Protein AF-A0A3D1PDV3-F1 (afdb_monomer_lite)

Secondary structure (DSSP, 8-state):
------HHHHHHHHHHHHHHTT--HHHHHHHHT-SSTHHHHHHHTT-GGGGTT----------

Structure (mmCIF, N/CA/C/O backbone):
data_AF-A0A3D1PDV3-F1
#
_entry.id   AF-A0A3D1PDV3-F1
#
loop_
_atom_site.group_PDB
_atom_site.id
_atom_site.type_symbol
_atom_site.label_atom_id
_atom_site.label_alt_id
_atom_site.label_comp_id
_atom_site.label_asym_id
_atom_site.label_entity_id
_atom_site.label_seq_id
_atom_site.pdbx_PDB_ins_code
_atom_site.Cartn_x
_atom_site.Cartn_y
_atom_site.Cartn_z
_atom_site.occupancy
_atom_site.B_iso_or_equiv
_atom_site.auth_seq_id
_atom_site.auth_comp_id
_atom_site.auth_asym_id
_atom_site.auth_atom_id
_atom_site.pdbx_PDB_model_num
ATOM 1 N N . MET A 1 1 ? -4.911 2.149 -29.653 1.00 63.66 1 MET A N 1
ATOM 2 C CA . MET A 1 1 ? -3.851 2.463 -28.668 1.00 63.66 1 MET A CA 1
ATOM 3 C C . MET A 1 1 ? -3.382 1.141 -28.071 1.00 63.66 1 MET A C 1
ATOM 5 O O . MET A 1 1 ? -4.211 0.435 -27.517 1.00 63.66 1 MET A O 1
ATOM 9 N N . GLN A 1 2 ? -2.127 0.737 -28.280 1.00 79.81 2 GLN A N 1
ATOM 10 C CA . GLN A 1 2 ? -1.591 -0.511 -27.714 1.00 79.81 2 GLN A CA 1
ATOM 11 C C . GLN A 1 2 ? -0.986 -0.228 -26.336 1.00 79.81 2 GLN A C 1
ATOM 13 O O . GLN A 1 2 ? -0.084 0.601 -26.221 1.00 79.81 2 GLN A O 1
ATOM 18 N N . ILE A 1 3 ? -1.487 -0.900 -25.300 1.00 81.94 3 ILE A N 1
ATOM 19 C CA . ILE A 1 3 ? -0.921 -0.823 -23.951 1.00 81.94 3 ILE A CA 1
ATOM 20 C C . ILE A 1 3 ? 0.222 -1.835 -23.872 1.00 81.94 3 ILE A C 1
ATOM 22 O O . ILE A 1 3 ? 0.009 -3.032 -24.053 1.00 81.94 3 ILE A O 1
ATOM 26 N N . LYS A 1 4 ? 1.440 -1.360 -23.600 1.00 87.25 4 LYS A N 1
ATO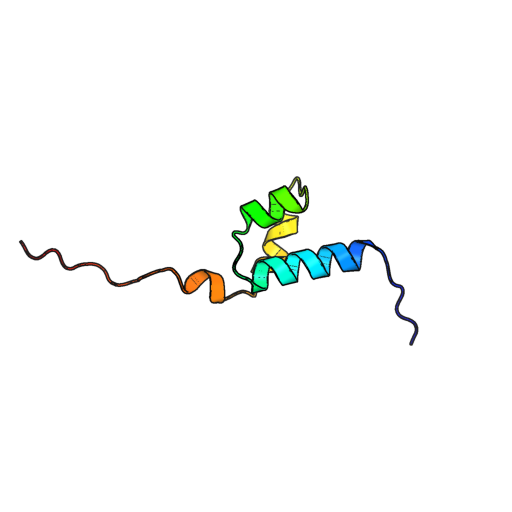M 27 C CA . LYS A 1 4 ? 2.584 -2.236 -23.328 1.00 87.25 4 LYS A CA 1
ATOM 28 C C . LYS A 1 4 ? 2.432 -2.806 -21.923 1.00 87.25 4 LYS A C 1
ATOM 30 O O . LYS A 1 4 ? 2.630 -2.101 -20.937 1.00 87.25 4 LYS A O 1
ATOM 35 N N . VAL A 1 5 ? 2.031 -4.070 -21.846 1.00 88.25 5 VAL A N 1
ATOM 36 C CA . VAL A 1 5 ? 1.866 -4.777 -20.577 1.00 88.25 5 VAL A CA 1
ATOM 37 C C . VAL A 1 5 ? 3.217 -5.316 -20.126 1.00 88.25 5 VAL A C 1
ATOM 39 O O . VAL A 1 5 ? 3.906 -6.008 -20.873 1.00 88.25 5 VAL A O 1
ATOM 42 N N . HIS A 1 6 ? 3.578 -5.019 -18.881 1.00 90.12 6 HIS A N 1
ATOM 43 C CA . HIS A 1 6 ? 4.761 -5.570 -18.227 1.00 90.12 6 HIS A CA 1
ATOM 44 C C . HIS A 1 6 ? 4.338 -6.377 -16.993 1.00 90.12 6 HIS A C 1
ATOM 46 O O . HIS A 1 6 ? 3.433 -5.936 -16.283 1.00 90.12 6 HIS A O 1
ATOM 52 N N . PRO A 1 7 ? 5.005 -7.502 -16.663 1.00 90.50 7 PRO A N 1
ATOM 53 C CA . PRO A 1 7 ? 4.684 -8.302 -15.473 1.00 90.50 7 PRO A CA 1
ATOM 54 C C . PRO A 1 7 ? 4.647 -7.492 -14.166 1.00 90.50 7 PRO A C 1
ATOM 56 O O . PRO A 1 7 ? 3.891 -7.807 -13.250 1.00 90.50 7 PRO A O 1
ATOM 59 N N . HIS A 1 8 ? 5.408 -6.396 -14.094 1.00 91.81 8 HIS A N 1
ATOM 60 C CA . HIS A 1 8 ? 5.410 -5.483 -12.951 1.00 91.81 8 HIS A CA 1
ATOM 61 C C . HIS A 1 8 ? 4.046 -4.811 -12.694 1.00 91.81 8 HIS A C 1
ATOM 63 O O . HIS A 1 8 ? 3.723 -4.491 -11.553 1.00 91.81 8 HIS A O 1
ATOM 69 N N . MET A 1 9 ? 3.201 -4.665 -13.720 1.00 92.69 9 MET A N 1
ATOM 70 C CA . MET A 1 9 ? 1.844 -4.131 -13.562 1.00 92.69 9 MET A CA 1
ATOM 71 C C . MET A 1 9 ? 0.973 -5.040 -12.693 1.00 92.69 9 MET A C 1
ATOM 73 O O . MET A 1 9 ? 0.232 -4.540 -11.854 1.00 92.69 9 MET A O 1
ATOM 77 N N . LEU A 1 10 ? 1.112 -6.366 -12.822 1.00 91.81 10 LEU A N 1
ATOM 78 C CA . LEU A 1 10 ? 0.383 -7.320 -11.981 1.00 91.81 10 LEU A CA 1
ATOM 79 C C . LEU A 1 10 ? 0.814 -7.212 -10.515 1.00 91.81 10 LEU A C 1
ATOM 81 O O . LEU A 1 10 ? -0.023 -7.286 -9.616 1.00 91.81 10 LEU A O 1
ATOM 85 N N . ARG A 1 11 ? 2.108 -6.970 -10.268 1.00 93.31 11 ARG A N 1
ATOM 86 C CA . ARG A 1 11 ? 2.634 -6.729 -8.917 1.00 93.31 11 ARG A CA 1
ATOM 87 C C . ARG A 1 11 ? 2.018 -5.474 -8.297 1.00 93.31 11 ARG A C 1
ATOM 89 O O . ARG A 1 11 ? 1.610 -5.518 -7.139 1.00 93.31 11 ARG A O 1
ATOM 96 N N . HIS A 1 12 ? 1.889 -4.394 -9.068 1.00 93.38 12 HIS A N 1
ATOM 97 C CA . HIS A 1 12 ? 1.193 -3.189 -8.614 1.00 93.38 12 HIS A CA 1
ATOM 98 C C . HIS A 1 12 ? -0.286 -3.448 -8.331 1.00 93.38 12 HIS A C 1
ATOM 100 O O . HIS A 1 12 ? -0.765 -3.088 -7.257 1.00 93.38 12 HIS A O 1
ATOM 106 N N . SER A 1 13 ? -1.000 -4.111 -9.246 1.00 93.31 13 SER A N 1
ATOM 107 C CA . SER A 1 13 ? -2.408 -4.470 -9.045 1.00 93.31 13 SER A CA 1
ATOM 108 C C . SER A 1 13 ? -2.609 -5.292 -7.772 1.00 93.31 13 SER A C 1
ATOM 110 O O . SER A 1 13 ? -3.546 -5.035 -7.021 1.00 93.31 13 SER A O 1
ATOM 112 N N . CYS A 1 14 ? -1.705 -6.232 -7.488 1.00 94.31 14 CYS A N 1
ATOM 113 C CA . CYS A 1 14 ? -1.757 -7.025 -6.267 1.00 94.31 14 CYS A CA 1
ATOM 114 C C . CYS A 1 14 ? -1.536 -6.174 -5.005 1.00 94.31 14 CYS A C 1
ATOM 116 O O . CYS A 1 14 ? -2.292 -6.299 -4.044 1.00 94.31 14 CYS A O 1
ATOM 118 N N . GLY A 1 15 ? -0.569 -5.250 -5.029 1.00 94.56 15 GLY A N 1
ATOM 119 C CA . GLY A 1 15 ? -0.342 -4.310 -3.929 1.00 94.56 15 GLY A CA 1
ATOM 120 C C . GLY A 1 15 ? -1.575 -3.465 -3.600 1.00 94.56 15 GLY A C 1
ATOM 121 O O . GLY A 1 15 ? -1.970 -3.381 -2.436 1.00 94.56 15 GLY A O 1
ATOM 122 N N . PHE A 1 16 ? -2.233 -2.904 -4.619 1.00 94.12 16 PHE A N 1
ATOM 123 C CA . PHE A 1 16 ? -3.481 -2.153 -4.439 1.00 94.12 16 PHE A CA 1
ATOM 124 C C . PHE A 1 16 ? -4.638 -3.030 -3.948 1.00 94.12 16 PHE A C 1
ATOM 126 O O . PHE A 1 16 ? -5.393 -2.604 -3.079 1.00 94.12 16 PHE A O 1
ATOM 133 N N . PHE A 1 17 ? -4.765 -4.257 -4.458 1.00 93.62 17 PHE A N 1
ATOM 134 C CA . PHE A 1 17 ? -5.804 -5.194 -4.026 1.00 93.62 17 PHE A CA 1
ATOM 135 C C . PHE A 1 17 ? -5.684 -5.558 -2.540 1.00 93.62 17 PHE A C 1
ATOM 137 O O . PHE A 1 17 ? -6.681 -5.551 -1.817 1.00 93.62 17 PHE A O 1
ATOM 144 N N . LEU A 1 18 ? -4.470 -5.849 -2.064 1.00 93.44 18 LEU A N 1
ATOM 145 C CA . LEU A 1 18 ? -4.234 -6.144 -0.649 1.00 93.44 18 LEU A CA 1
ATOM 146 C C . LEU A 1 18 ? -4.485 -4.911 0.225 1.00 93.44 18 LEU A C 1
ATOM 148 O O . LEU A 1 18 ? -5.108 -5.021 1.281 1.00 93.44 18 LEU A O 1
ATOM 152 N N . ALA A 1 19 ? -4.065 -3.730 -0.233 1.00 93.38 19 ALA A N 1
ATOM 153 C CA . ALA A 1 19 ? -4.371 -2.493 0.467 1.00 93.38 19 ALA A CA 1
ATOM 154 C C . ALA A 1 19 ? -5.890 -2.289 0.585 1.00 93.38 19 ALA A C 1
ATOM 156 O O . ALA A 1 19 ? -6.376 -2.112 1.697 1.00 93.38 19 ALA A O 1
ATOM 157 N N . ASP A 1 20 ? -6.660 -2.394 -0.501 1.00 91.19 20 ASP A N 1
ATOM 158 C CA . ASP A 1 20 ? -8.119 -2.188 -0.475 1.00 91.19 20 ASP A CA 1
ATOM 159 C C . ASP A 1 20 ? -8.867 -3.169 0.449 1.00 91.19 20 ASP A C 1
ATOM 161 O O . ASP A 1 20 ? -9.867 -2.806 1.080 1.00 91.19 20 ASP A O 1
ATOM 165 N N . LYS A 1 21 ? -8.344 -4.391 0.601 1.00 90.69 21 LYS A N 1
ATOM 166 C CA . LYS A 1 21 ? -8.833 -5.373 1.581 1.00 90.69 21 LYS A CA 1
ATOM 167 C C . LYS A 1 21 ? -8.520 -5.024 3.041 1.00 90.69 21 LYS A C 1
ATOM 169 O O . LYS A 1 21 ? -9.012 -5.698 3.941 1.00 90.69 21 LYS A O 1
ATOM 174 N N . GLY A 1 22 ? -7.737 -3.977 3.289 1.00 89.31 22 GLY A N 1
ATOM 175 C CA . GLY A 1 22 ? -7.399 -3.505 4.629 1.00 89.31 22 GLY A CA 1
ATOM 176 C C . GLY A 1 22 ? -6.239 -4.259 5.278 1.00 89.31 22 GLY A C 1
ATOM 177 O O . GLY A 1 22 ? -6.115 -4.216 6.504 1.00 89.31 22 GLY A O 1
ATOM 178 N N . TYR A 1 23 ? -5.400 -4.942 4.490 1.00 91.38 23 TYR A N 1
ATOM 179 C CA . TYR A 1 23 ? -4.182 -5.546 5.026 1.00 91.38 23 TYR A CA 1
ATOM 180 C C . TYR A 1 23 ? -3.202 -4.461 5.509 1.00 91.38 23 TYR A C 1
ATOM 182 O O . TYR A 1 23 ? -3.069 -3.418 4.855 1.00 91.38 23 TYR A O 1
ATOM 190 N N . PRO A 1 24 ? -2.500 -4.684 6.635 1.00 90.75 24 PRO A N 1
ATOM 191 C CA . PRO A 1 24 ? -1.464 -3.780 7.118 1.00 90.75 24 PRO A CA 1
ATOM 192 C C . PRO A 1 24 ? -0.362 -3.536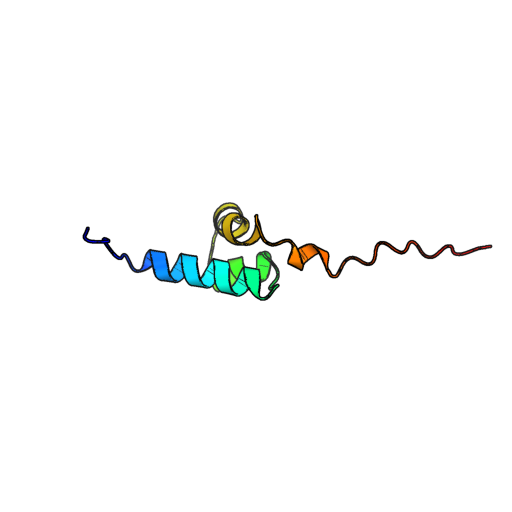 6.082 1.00 90.75 24 PRO A C 1
ATOM 194 O O . PRO A 1 24 ? 0.078 -4.444 5.379 1.00 90.75 24 PRO A O 1
ATOM 197 N N . THR A 1 25 ? 0.146 -2.303 6.021 1.00 92.88 25 THR A N 1
ATOM 198 C CA . THR A 1 25 ? 1.171 -1.906 5.039 1.00 92.88 25 THR A CA 1
ATOM 199 C C . THR A 1 25 ? 2.457 -2.730 5.154 1.00 92.88 25 THR A C 1
ATOM 201 O O . THR A 1 25 ? 3.117 -2.974 4.145 1.00 92.88 25 THR A O 1
ATOM 204 N N . ARG A 1 26 ? 2.824 -3.165 6.367 1.00 94.44 26 ARG A N 1
ATOM 205 C CA . ARG A 1 26 ? 4.014 -3.994 6.602 1.00 94.44 26 ARG A CA 1
ATOM 206 C C . ARG A 1 26 ? 3.837 -5.409 6.041 1.00 94.44 26 ARG A C 1
ATOM 208 O 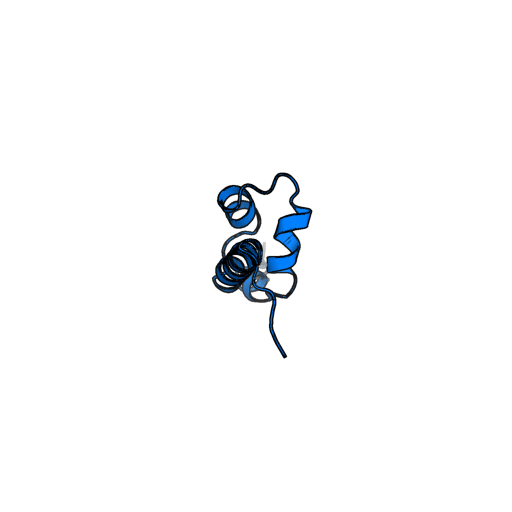O . ARG A 1 26 ? 4.710 -5.863 5.315 1.00 94.44 26 ARG A O 1
ATOM 215 N N . ASP A 1 27 ? 2.680 -6.027 6.251 1.00 95.38 27 ASP A N 1
ATOM 216 C CA . ASP A 1 27 ? 2.375 -7.360 5.715 1.00 95.38 27 ASP A CA 1
ATOM 217 C C . ASP A 1 27 ? 2.420 -7.362 4.181 1.00 95.38 27 ASP A C 1
ATOM 219 O O . ASP A 1 27 ? 3.000 -8.253 3.565 1.00 95.38 27 ASP A O 1
ATOM 223 N N . ILE A 1 28 ? 1.871 -6.316 3.549 1.00 94.69 28 ILE A N 1
ATOM 224 C CA . ILE A 1 28 ? 1.935 -6.139 2.089 1.00 94.69 28 ILE A CA 1
ATOM 225 C C . ILE A 1 28 ? 3.390 -6.003 1.623 1.00 94.69 28 ILE A C 1
ATOM 227 O O . ILE A 1 28 ? 3.762 -6.533 0.576 1.00 94.69 28 ILE A O 1
ATOM 231 N N . GLN A 1 29 ? 4.219 -5.287 2.382 1.00 96.44 29 GLN A N 1
ATOM 232 C CA . GLN A 1 29 ? 5.630 -5.111 2.062 1.00 96.44 29 GLN A CA 1
ATOM 233 C C . GLN A 1 29 ? 6.392 -6.433 2.105 1.00 96.44 29 GLN A C 1
ATOM 235 O O . GLN A 1 29 ? 7.138 -6.712 1.164 1.00 96.44 29 GLN A O 1
ATOM 240 N N . ASP A 1 30 ? 6.212 -7.211 3.168 1.00 95.81 30 ASP A N 1
ATOM 241 C CA . ASP A 1 30 ? 6.919 -8.476 3.354 1.00 95.81 30 ASP A CA 1
ATOM 242 C C . ASP A 1 30 ? 6.459 -9.497 2.310 1.00 95.81 30 ASP A C 1
ATOM 244 O O . ASP A 1 30 ? 7.284 -10.150 1.672 1.00 95.81 30 ASP A O 1
ATOM 248 N N . TRP A 1 31 ? 5.153 -9.539 2.027 1.00 93.69 31 TRP A N 1
ATOM 249 C CA . TRP A 1 31 ? 4.578 -10.411 1.003 1.00 93.69 31 TRP A CA 1
ATOM 250 C C . TRP A 1 31 ? 5.071 -10.076 -0.410 1.00 93.69 31 TRP A C 1
ATOM 252 O O . TRP A 1 31 ? 5.355 -10.967 -1.210 1.00 93.69 31 TRP A O 1
ATOM 262 N N . LEU A 1 32 ? 5.221 -8.785 -0.723 1.00 94.12 32 LEU A N 1
ATOM 263 C CA . LEU A 1 32 ? 5.792 -8.341 -1.993 1.00 94.12 32 LEU A CA 1
ATOM 264 C C . LEU A 1 32 ? 7.323 -8.331 -1.989 1.00 94.12 32 LEU A C 1
ATOM 266 O O . LEU A 1 32 ? 7.897 -8.061 -3.040 1.00 94.12 32 LEU A O 1
ATOM 270 N N . GLY A 1 33 ? 8.006 -8.573 -0.870 1.00 94.50 33 GLY A N 1
ATOM 271 C CA . GLY A 1 33 ? 9.468 -8.513 -0.781 1.00 94.50 33 GLY A CA 1
ATOM 272 C C . GLY A 1 33 ? 10.046 -7.129 -1.103 1.00 94.50 33 GLY A C 1
ATOM 273 O O . GLY A 1 33 ? 11.058 -7.016 -1.799 1.00 94.50 33 GLY A O 1
ATOM 274 N N . HIS A 1 34 ? 9.382 -6.050 -0.682 1.00 95.75 34 HIS A N 1
ATOM 275 C CA . HIS A 1 34 ? 9.914 -4.698 -0.863 1.00 95.75 34 HIS A CA 1
ATOM 276 C C . HIS A 1 34 ? 10.975 -4.385 0.196 1.00 95.75 34 HIS A C 1
ATOM 278 O O . HIS A 1 34 ? 10.692 -4.370 1.390 1.00 95.75 34 HIS A O 1
ATOM 284 N N . ALA A 1 35 ? 12.190 -4.053 -0.246 1.00 94.94 35 ALA A N 1
ATOM 285 C CA . ALA A 1 35 ? 13.260 -3.628 0.657 1.00 94.94 35 ALA A CA 1
ATOM 286 C C . ALA A 1 35 ? 12.952 -2.269 1.316 1.00 94.94 35 ALA A C 1
ATOM 288 O O . ALA A 1 35 ? 13.135 -2.092 2.517 1.00 94.94 35 ALA A O 1
ATOM 289 N N . SER A 1 36 ? 12.435 -1.314 0.537 1.00 94.94 36 SER A N 1
ATOM 290 C CA . SER A 1 36 ? 12.022 -0.000 1.035 1.00 94.94 36 SER A CA 1
ATOM 291 C C . SER A 1 36 ? 10.512 0.064 1.227 1.00 94.94 36 SER A C 1
ATOM 293 O O . SER A 1 36 ? 9.749 -0.245 0.309 1.00 94.94 36 SER A O 1
ATOM 295 N N . ILE A 1 37 ? 10.081 0.556 2.391 1.00 93.19 37 ILE A N 1
ATOM 296 C CA . ILE A 1 37 ? 8.661 0.793 2.684 1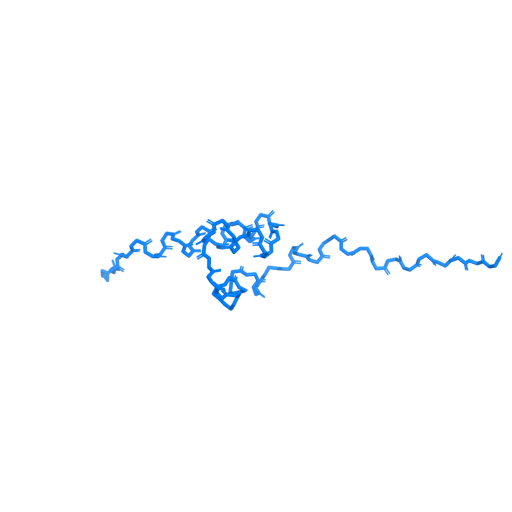.00 93.19 37 ILE A CA 1
ATOM 297 C C . ILE A 1 37 ? 8.038 1.833 1.743 1.00 93.19 37 ILE A C 1
ATOM 299 O O . ILE A 1 37 ? 6.844 1.766 1.455 1.00 93.19 37 ILE A O 1
ATOM 303 N N . HIS A 1 38 ? 8.851 2.730 1.172 1.00 94.19 38 HIS A N 1
ATOM 304 C CA . HIS A 1 38 ? 8.400 3.729 0.200 1.00 94.19 38 HIS A CA 1
ATOM 305 C C . HIS A 1 38 ? 7.763 3.089 -1.046 1.00 94.19 38 HIS A C 1
ATOM 307 O O . HIS A 1 38 ? 6.825 3.642 -1.616 1.00 94.19 38 HIS A O 1
ATOM 313 N N . ASN A 1 39 ? 8.202 1.885 -1.422 1.00 93.25 39 ASN A N 1
ATOM 314 C CA . ASN A 1 39 ? 7.647 1.155 -2.565 1.00 93.25 39 ASN A CA 1
ATOM 315 C C . ASN A 1 39 ? 6.272 0.538 -2.264 1.00 93.25 39 ASN A C 1
ATOM 317 O O . ASN A 1 39 ? 5.570 0.120 -3.182 1.00 93.25 39 ASN A O 1
ATOM 321 N N . THR A 1 40 ? 5.890 0.450 -0.988 1.00 95.19 40 THR A N 1
ATOM 322 C CA . THR A 1 40 ? 4.625 -0.149 -0.538 1.00 95.19 40 THR A CA 1
ATOM 323 C C . THR A 1 40 ? 3.606 0.904 -0.123 1.00 95.19 40 THR A C 1
ATOM 325 O O . THR A 1 40 ? 2.415 0.730 -0.382 1.00 95.19 40 THR A O 1
ATOM 328 N N . VAL A 1 41 ? 4.040 2.021 0.478 1.00 94.25 41 VAL A N 1
ATOM 329 C CA . VAL A 1 41 ? 3.123 3.079 0.952 1.00 94.25 41 VAL A CA 1
ATOM 330 C C . VAL A 1 41 ? 2.242 3.639 -0.162 1.00 94.25 41 VAL A C 1
ATOM 332 O O . VAL A 1 41 ? 1.096 3.996 0.116 1.00 94.25 41 VAL A O 1
ATOM 335 N N . ILE A 1 42 ? 2.718 3.623 -1.414 1.00 94.12 42 ILE A N 1
ATOM 336 C CA . ILE A 1 42 ? 1.947 4.040 -2.595 1.00 94.12 42 ILE A CA 1
ATOM 337 C C . ILE A 1 42 ? 0.613 3.292 -2.723 1.00 94.12 42 ILE A C 1
ATOM 339 O O . ILE A 1 42 ? -0.377 3.890 -3.133 1.00 94.12 42 ILE A O 1
ATOM 343 N N . TYR A 1 43 ? 0.547 2.025 -2.300 1.00 92.94 43 TYR A N 1
ATOM 344 C CA . TYR A 1 43 ? -0.678 1.225 -2.376 1.00 92.94 43 TYR A CA 1
ATOM 345 C C . TYR A 1 43 ? -1.709 1.628 -1.324 1.00 92.94 43 TYR A C 1
ATOM 347 O O . TYR A 1 43 ? -2.902 1.410 -1.501 1.00 92.94 43 TYR A O 1
ATOM 355 N N . THR A 1 44 ? -1.254 2.240 -0.231 1.00 89.75 44 THR A N 1
ATOM 356 C CA . THR A 1 44 ? -2.093 2.590 0.925 1.00 89.75 44 THR A CA 1
ATOM 357 C C . THR A 1 44 ? -2.419 4.079 1.010 1.00 89.75 44 THR A C 1
ATOM 359 O O . THR A 1 44 ? -3.219 4.475 1.855 1.00 89.75 44 THR A O 1
ATOM 362 N N . ALA A 1 45 ? -1.838 4.903 0.132 1.00 86.62 45 ALA A N 1
ATOM 363 C CA . ALA A 1 45 ? -1.982 6.358 0.156 1.00 86.62 45 ALA A CA 1
ATOM 364 C C . ALA A 1 45 ? -3.442 6.828 0.033 1.00 86.62 45 ALA A C 1
ATOM 366 O O . ALA A 1 45 ? -3.819 7.807 0.665 1.00 86.62 45 ALA A O 1
ATOM 367 N N . GLN A 1 46 ? -4.262 6.114 -0.743 1.00 77.62 46 GLN A N 1
ATOM 368 C CA . GLN A 1 46 ? -5.673 6.450 -0.986 1.00 77.62 46 GLN A CA 1
ATOM 369 C C . GLN A 1 46 ? -6.651 5.572 -0.186 1.00 77.62 46 GLN A C 1
ATOM 371 O O . GLN A 1 46 ? -7.858 5.629 -0.399 1.00 77.62 46 GLN A O 1
ATOM 376 N N . ASN A 1 47 ? -6.154 4.736 0.730 1.00 81.62 47 ASN A N 1
ATOM 377 C CA . ASN A 1 47 ? -6.991 3.775 1.436 1.00 81.62 47 ASN A CA 1
ATOM 378 C C . ASN A 1 47 ? -7.492 4.327 2.780 1.00 81.62 47 ASN A C 1
ATOM 380 O O . ASN A 1 47 ? -6.844 4.151 3.814 1.00 81.62 47 ASN A O 1
ATOM 384 N N . SER A 1 48 ? -8.669 4.956 2.779 1.00 80.31 48 SER A N 1
ATOM 385 C CA . SER A 1 48 ? -9.323 5.464 3.996 1.00 80.31 48 SER A CA 1
ATOM 386 C C . SER A 1 48 ? -9.789 4.357 4.949 1.00 80.31 48 SER A C 1
ATOM 388 O O . SER A 1 48 ? -9.862 4.590 6.156 1.00 80.31 48 SER A O 1
ATOM 390 N N . LYS A 1 49 ? -10.021 3.128 4.456 1.00 79.69 49 LYS A N 1
ATOM 391 C CA . LYS A 1 49 ? -10.467 1.987 5.281 1.00 79.69 49 LYS A CA 1
ATOM 392 C C . LYS A 1 49 ? -9.477 1.645 6.390 1.00 79.69 49 LYS A C 1
ATOM 394 O O . LYS A 1 49 ? -9.890 1.106 7.414 1.00 79.69 49 LYS A O 1
ATOM 399 N N . ARG A 1 50 ? -8.195 2.001 6.240 1.00 76.50 50 ARG A N 1
ATOM 400 C CA . ARG A 1 50 ? -7.180 1.812 7.291 1.00 76.50 50 ARG A CA 1
ATOM 401 C C . ARG A 1 50 ? -7.540 2.516 8.602 1.00 76.50 50 ARG A C 1
ATOM 403 O O . ARG A 1 50 ? -7.067 2.100 9.650 1.00 76.50 50 ARG A O 1
ATOM 410 N N . PHE A 1 51 ? -8.371 3.558 8.537 1.00 82.38 51 PHE A N 1
ATOM 411 C CA . PHE A 1 51 ? -8.774 4.329 9.705 1.00 82.38 51 PHE A CA 1
ATOM 412 C C . PHE A 1 51 ? -10.032 3.796 10.404 1.00 82.38 51 PHE A C 1
ATOM 414 O O . PHE A 1 51 ? -10.330 4.218 11.513 1.00 82.38 51 PHE A O 1
ATOM 421 N N . SER A 1 52 ? -10.749 2.847 9.793 1.00 81.31 52 SER A N 1
ATOM 422 C CA . SER A 1 52 ? -12.015 2.311 10.327 1.00 81.31 52 SER A CA 1
ATOM 423 C C . SER A 1 52 ? -11.883 1.587 11.669 1.00 81.31 52 SER A C 1
ATOM 425 O O . SER A 1 52 ? -12.872 1.416 12.367 1.00 81.31 52 SER A O 1
ATOM 427 N N . LYS A 1 53 ? -10.669 1.148 12.017 1.00 77.62 53 LYS A N 1
ATOM 428 C CA . LYS A 1 53 ? -10.375 0.426 13.260 1.00 77.62 53 LYS A CA 1
ATOM 429 C C . LYS A 1 53 ? -9.973 1.337 14.419 1.00 77.62 53 LYS A C 1
ATOM 431 O O . LYS A 1 53 ? -9.795 0.832 15.520 1.00 77.62 53 LYS A O 1
ATOM 436 N N . PHE A 1 54 ? -9.770 2.633 14.179 1.00 81.69 54 PHE A N 1
ATOM 437 C CA . PHE A 1 54 ? -9.491 3.565 15.266 1.00 81.69 54 PHE A CA 1
ATOM 438 C C . PHE A 1 54 ? -10.819 3.960 15.893 1.00 81.69 54 PHE A C 1
ATOM 440 O O . PHE A 1 54 ? -11.595 4.710 15.299 1.00 81.69 54 PHE A O 1
ATOM 447 N N . ASP A 1 55 ? -11.069 3.413 17.075 1.00 78.12 55 ASP A N 1
ATOM 448 C CA . ASP A 1 55 ? -12.064 3.965 17.971 1.00 78.12 55 ASP A CA 1
ATOM 449 C C . ASP A 1 55 ? -11.466 5.224 18.612 1.00 78.12 55 ASP A C 1
ATOM 451 O O . ASP A 1 55 ? -10.439 5.164 19.286 1.00 78.12 55 ASP A O 1
ATOM 455 N N . TRP A 1 56 ? -12.060 6.377 18.309 1.00 74.50 56 TRP A N 1
ATOM 456 C CA . TRP A 1 56 ? -11.657 7.678 18.852 1.00 74.50 56 TRP A CA 1
ATOM 457 C C . TRP A 1 56 ? -12.431 8.026 20.127 1.00 74.50 56 TRP A C 1
ATOM 459 O O . TRP A 1 56 ? -12.352 9.161 20.601 1.00 74.50 56 TRP A O 1
ATOM 469 N N . SER A 1 57 ? -13.196 7.069 20.656 1.00 77.12 57 SER A N 1
ATOM 470 C CA . SER A 1 57 ? -13.841 7.169 21.958 1.00 77.12 57 SER A CA 1
ATOM 471 C C . SER A 1 57 ? -12.755 7.116 23.027 1.00 77.12 57 SER A C 1
ATOM 473 O O . SER A 1 57 ? -12.229 6.060 23.361 1.00 77.12 57 SER A O 1
ATOM 475 N N . TRP A 1 58 ? -12.370 8.280 23.537 1.00 74.06 58 TRP A N 1
ATOM 476 C CA . TRP A 1 58 ? -11.609 8.362 24.774 1.00 74.06 58 TRP A CA 1
ATOM 477 C C . TRP A 1 58 ? -12.567 7.938 25.886 1.00 74.06 58 TRP A C 1
ATOM 479 O O . TRP A 1 58 ? -13.577 8.610 26.095 1.00 74.06 58 TRP A O 1
ATOM 489 N N . GLU A 1 59 ? -12.316 6.808 26.544 1.00 65.81 59 GLU A N 1
ATOM 490 C CA . GLU A 1 59 ? -13.073 6.459 27.744 1.00 65.81 59 GLU A CA 1
ATOM 491 C C . GLU A 1 59 ? -12.832 7.566 28.778 1.00 65.81 59 GLU A C 1
ATOM 493 O O . GLU A 1 59 ? -11.708 7.770 29.243 1.00 65.81 59 GLU A O 1
ATOM 498 N N . GLU A 1 60 ? -13.880 8.330 29.098 1.00 64.06 60 GLU A N 1
ATOM 499 C CA . GLU A 1 60 ? -13.904 9.139 30.310 1.00 64.06 60 GLU A CA 1
ATOM 500 C C . GLU A 1 60 ? -13.914 8.170 31.495 1.00 64.06 60 GLU A C 1
ATOM 502 O O . GLU A 1 60 ? -14.971 7.830 32.029 1.00 64.06 60 GLU A O 1
ATOM 507 N N . GLU A 1 61 ? -12.737 7.703 31.914 1.00 60.59 61 GLU A N 1
ATOM 508 C CA . GLU A 1 61 ? -12.584 7.233 33.287 1.00 60.59 61 GLU A CA 1
ATOM 509 C C . GLU A 1 61 ? -12.825 8.439 34.206 1.00 60.59 61 GLU A C 1
ATOM 511 O O . GLU A 1 61 ? -11.941 9.254 34.479 1.00 60.59 61 GLU A O 1
ATOM 516 N N . SER A 1 62 ? -14.092 8.600 34.598 1.00 47.56 62 SER A N 1
ATOM 517 C CA . SER A 1 62 ? -14.493 9.437 35.725 1.00 47.56 62 SER A CA 1
ATOM 518 C C . SER A 1 62 ? -13.884 8.863 37.015 1.00 47.56 62 SER A C 1
ATOM 520 O O . SER A 1 62 ? -13.766 7.641 37.104 1.00 47.56 62 SER A O 1
ATOM 522 N N . PRO A 1 63 ? -13.502 9.711 37.991 1.00 61.88 63 PRO A N 1
ATOM 523 C CA . PRO A 1 63 ? -12.758 9.298 39.187 1.00 61.88 63 PRO A CA 1
ATO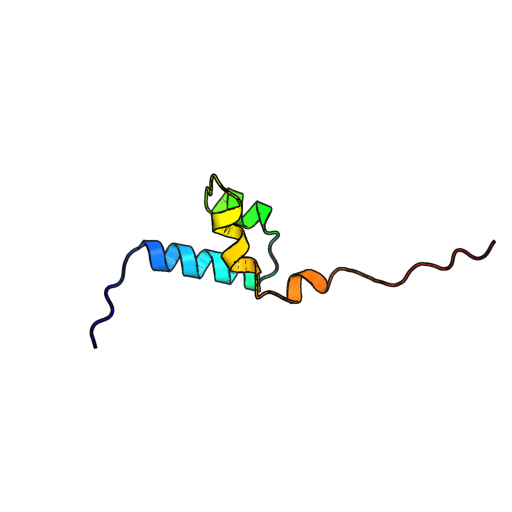M 524 C C . PRO A 1 63 ? -13.409 8.189 40.020 1.00 61.88 63 PRO A C 1
ATOM 526 O O . PRO A 1 63 ? -14.660 8.164 40.104 1.00 61.88 63 PRO A O 1
#

pLDDT: mean 86.48, std 10.63, range [47.56, 96.44]

Radius of gyration: 16.81 Å; chains: 1; bounding box: 28×20×68 Å

Sequence (63 aa):
MQIKVHPHMLRHSCGFFLADKGYPTRDIQDWLGHASIHNTVIYTAQNSKRFSKFDWSWEEESP

Foldseek 3Di:
DDDDDDPVVVLLVVLLVCLQVLHDQVVSCVVSVPPDSVVRVVSNVPHPVVCVPDDPPDPPPDD

=== Feature glossary ===
The record interleaves many kinds of information about one protein. Here is each kind framed as the question it answers.

Q: What does the local fold look like, residue by residue?
A: The Foldseek 3Di string encodes local tertiary geometry as a 20-letter alphabet — one character per residue — derived from the relative positions of nearby Cα atoms. Unlike the amino-acid sequence, 3Di is a direct function of the 3D structure, so two proteins with the same fold have similar 3Di strings even at low sequence identity.

Q: Which residues are in helices, strands, or loops?
A: The SS8 string is DSSP's per-residue secondary-structure call. α-helix (H) means an i→i+4 H-bond ladder; β-strand (E) means the residue participates in a β-sheet; 3₁₀ (G) and π (I) are tighter and wider helices; T/S are turns/bends; '-' is loop.

Q: How big and how compact is the whole molecule?
A: Radius of gyration (Rg) is the root-mean-square distance of Cα atoms from their centroid — a single number for overall size and compactness. A globular domain of N residues has Rg ≈ 2.2·N^0.38 Å; an extended or disordered chain has a much larger Rg. The Cα contact count is the number of residue pairs whose Cα atoms are within 8 Å and are more than four positions apart in sequence — a standard proxy for tertiary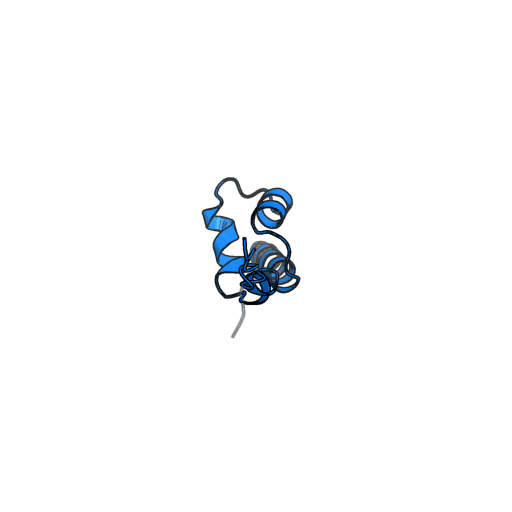 packing density. The bounding box is the smallest axis-aligned box enclosing all Cα atoms.

Q: Where is each backbone atom in 3D?
A: Structure coordinates are given as an mmCIF _atom_site loop: one row per atom with element, residue name, chain id, sequence number, and x/y/z position in Å. Only the four main-chain atoms per residue are included here; side chains are omitted to keep the record compact.

Q: What is the amino-acid chain?
A: Primary structure: the covalent order of the twenty standard amino acids along the backbone. Two proteins with the same sequence will (almost always) fold to the same structure; two with 30% identity often share a fold but not the details.

Q: What if only a Cα trace is available?
A: Three-state secondary structure (P-SEA) collapses the eight DSSP classes into helix (a), strand (b), and coil (c). P-SEA assigns these from Cα geometry alone — distances and angles — without requiring backbone oxygens, so it works on any Cα trace.

Q: What family and function is it annotated with?
A: Database cross-references. InterPro integrates a dozen domain/family signature databases into unified entries with residue-range hits. GO terms attach function/process/location labels with evidence codes. CATH codes position the fold in a four-level structural taxonomy. Organism is the NCBI-taxonomy species name.

Q: How confident is the AlphaFold model at each residue?
A: pLDDT is the predicted lDDT-Cα score: AlphaFold's confidence that the local environment of each residue (all inter-atomic distances within 15 Å) is correctly placed. It is a per-residue number between 0 and 100, with higher meaning more reliable.

Q: How mobile is each atom in the crystal?
A: B-factor (Debye–Waller factor) reflects atomic displacement in the crystal lattice. It is an experimental observable (units Å²), not a prediction; low values mean the atom is pinned down, high values mean it moves or is heterogeneous across the crystal.

Q: Which residues are buried vs exposed?
A: SASA measures how much of the protein is reachable by solvent. It is computed by rolling a water-sized probe over the atomic surface and summing the exposed area (Å²). Per-residue SASA distinguishes core (buried, low SASA) from surface (exposed, high SASA) residues; total SASA is a whole-molecule size measure.

Q: What do the diagnostic plots show?
A: Plot images: a contact map (which residues are close in 3D, as an N×N binary image), a Ramachandran scatter (backbone torsion angles, revealing secondary-structure composition at a glance), and — for AlphaFold structures — a PAE heatmap (pairwise prediction confidence).

Q: What known structures does this most resemble?
A: The Foldseek neighbor list gives the closest experimentally determined structures in the PDB, ranked by structural alignment. TM-score near 1 means near-identical fold; near 0.3 means only rough topology match. This is how one finds what a novel AlphaFold prediction most resembles in the solved-structure universe.

Q: Are the domains correctly placed relative to each other?
A: Predicted aligned error is AlphaFold's pairwise confidence. Unlike pLDDT (per-residue), PAE is per-residue-pair and captures whether two parts of the structure are correctly placed relative to each other. Units are ångströms of expected positional error.

Q: What do the rendered images show?
A: Structure images are PyMOL renders from six orthogonal camera directions. Cartoon representation draws helices as coils and strands as arrows; sticks shows the backbone as bonds; surface shows the solvent-excluded envelope. Rainbow coloring maps sequence position to hue (blue→red, N→C); chain coloring assigns a distinct color per polypeptide.

Q: What are the backbone torsion angles?
A: φ (phi) and ψ (psi) are the two rotatable backbone dihedrals per residue: φ is the C(i-1)–N–Cα–C torsion, ψ is the N–Cα–C–N(i+1) torsion, both in degrees on (−180°, 180°]. α-helical residues cluster near (−60°, −45°); β-strand residues near (−120°, +130°). A Ramachandran plot is simply a scatter of (φ, ψ) for every residue.